Protein AF-A0A7Y2YAJ5-F1 (afdb_monomer_lite)

Foldseek 3Di:
DVVVVVVVVVVVVVVVVVPDDWDWDWDQDPVGIFIAINNHTDDAPEDADDDADPPGDPVPSCQQVDDPVSNCVVLVVPLVVCLVVVHQEYEDEPPHDVVVQVVSCVVRVHHYDYDYPDCQPWDQQPNDIDRDDPVVDPRD

Radius of gyration: 22.24 Å; chains: 1; bounding box: 46×44×76 Å

Sequence (140 aa):
MKHYFLRLVLLMLSASVFAQADKVSVVTDDSGSKLVVNGKDFMINGMNWDYIPIGTNTVNADFWNKSDDVIKAGLDSEMGLLRNMGVNVVRQYTGVPARWIKYIYENYGIYTMLNHSFGRYGLTIDGVWTPVTLYDEQKT

Structure (mmCIF, N/CA/C/O backbone):
data_AF-A0A7Y2YAJ5-F1
#
_entry.id   AF-A0A7Y2YAJ5-F1
#
loop_
_atom_site.group_PDB
_atom_site.id
_atom_site.type_symbol
_atom_site.label_atom_id
_atom_site.label_alt_id
_atom_site.label_comp_id
_atom_site.label_asym_id
_atom_site.label_entity_id
_atom_site.label_seq_id
_atom_site.pdbx_PDB_ins_code
_atom_site.Cartn_x
_atom_site.Cartn_y
_atom_site.Cartn_z
_atom_site.occupancy
_atom_site.B_iso_or_equiv
_atom_site.auth_seq_id
_atom_site.auth_comp_id
_atom_site.auth_asym_id
_atom_site.auth_atom_id
_atom_site.pdbx_PDB_model_num
ATOM 1 N N . MET A 1 1 ? 11.094 5.124 48.670 1.00 62.31 1 MET A N 1
ATOM 2 C CA . MET A 1 1 ? 11.041 3.802 47.993 1.00 62.31 1 MET A CA 1
ATOM 3 C C . MET A 1 1 ? 9.665 3.475 47.408 1.00 62.31 1 MET A C 1
ATOM 5 O O . MET A 1 1 ? 9.599 3.264 46.206 1.00 62.31 1 MET A O 1
ATOM 9 N N . LYS A 1 2 ? 8.563 3.509 48.179 1.00 72.19 2 LYS A N 1
ATOM 10 C CA . LYS A 1 2 ? 7.205 3.200 47.668 1.00 72.19 2 LYS A CA 1
ATOM 11 C C . LYS A 1 2 ? 6.763 4.036 46.449 1.00 72.19 2 LYS A C 1
ATOM 13 O O . LYS A 1 2 ? 6.197 3.483 45.516 1.00 72.19 2 LYS A O 1
ATOM 18 N N . HIS A 1 3 ? 7.077 5.333 46.408 1.00 82.50 3 HIS A N 1
ATOM 19 C CA . HIS A 1 3 ? 6.703 6.198 45.275 1.00 82.50 3 HIS A CA 1
ATOM 20 C C . HIS A 1 3 ? 7.482 5.901 43.983 1.00 82.50 3 HIS A C 1
ATOM 22 O O . HIS A 1 3 ? 6.930 6.046 42.899 1.00 82.50 3 HIS A O 1
ATOM 28 N N . TYR A 1 4 ? 8.739 5.454 44.082 1.00 92.31 4 TYR A N 1
ATOM 29 C CA . TYR A 1 4 ? 9.537 5.062 42.913 1.00 92.31 4 TYR A CA 1
ATOM 30 C C . TYR A 1 4 ? 9.058 3.732 42.334 1.00 92.31 4 TYR A C 1
ATOM 32 O O . TYR A 1 4 ? 8.936 3.607 41.122 1.00 92.31 4 TYR A O 1
ATOM 40 N N . PHE A 1 5 ? 8.705 2.780 43.203 1.00 92.19 5 PHE A N 1
ATOM 41 C CA . PHE A 1 5 ? 8.102 1.514 42.790 1.00 92.19 5 PHE A CA 1
ATOM 42 C C . PHE A 1 5 ? 6.757 1.734 42.085 1.00 92.19 5 PHE A C 1
ATOM 44 O O . PHE A 1 5 ? 6.541 1.212 40.998 1.00 92.19 5 PHE A O 1
ATOM 51 N N . LEU A 1 6 ? 5.888 2.585 42.645 1.00 92.62 6 LEU A N 1
ATOM 52 C CA . LEU A 1 6 ? 4.609 2.926 42.019 1.00 92.62 6 LEU A CA 1
ATOM 53 C C . LEU A 1 6 ? 4.793 3.600 40.649 1.00 92.62 6 LEU A C 1
ATOM 55 O O . LEU A 1 6 ? 4.116 3.231 39.695 1.00 92.62 6 LEU A O 1
ATOM 59 N N . ARG A 1 7 ? 5.737 4.545 40.527 1.00 93.44 7 ARG A N 1
ATOM 60 C CA . ARG A 1 7 ? 6.072 5.186 39.242 1.00 93.44 7 ARG A CA 1
ATOM 61 C C . ARG A 1 7 ? 6.573 4.181 38.209 1.00 93.44 7 ARG A C 1
ATOM 63 O O . ARG A 1 7 ? 6.157 4.257 37.062 1.00 93.44 7 ARG A O 1
ATOM 70 N N . LEU A 1 8 ? 7.425 3.241 38.615 1.00 92.19 8 LEU A N 1
ATOM 71 C CA . LEU A 1 8 ? 7.929 2.190 37.732 1.00 92.19 8 LEU A CA 1
ATOM 72 C C . LEU A 1 8 ? 6.794 1.285 37.233 1.00 92.19 8 LEU A C 1
ATOM 74 O O . LEU A 1 8 ? 6.720 1.010 36.042 1.00 92.19 8 LEU A O 1
ATOM 78 N N . VAL A 1 9 ? 5.877 0.881 38.118 1.00 92.19 9 VAL A N 1
ATOM 79 C CA . VAL A 1 9 ? 4.703 0.071 37.749 1.00 92.19 9 VAL A CA 1
ATOM 80 C C . VAL A 1 9 ? 3.793 0.824 36.775 1.00 92.19 9 VAL A C 1
ATOM 82 O O . VAL A 1 9 ? 3.396 0.262 35.759 1.00 92.19 9 VAL A O 1
ATOM 85 N N . LEU A 1 10 ? 3.512 2.106 37.028 1.00 91.06 10 LEU A N 1
ATOM 86 C CA . LEU A 1 10 ? 2.748 2.956 36.105 1.00 91.06 10 LEU A CA 1
ATOM 87 C C . LEU A 1 10 ? 3.428 3.093 34.735 1.00 91.06 10 LEU A C 1
ATOM 89 O O . LEU A 1 10 ? 2.744 3.076 33.716 1.00 91.06 10 LEU A O 1
ATOM 93 N N . LEU A 1 11 ? 4.760 3.186 34.705 1.00 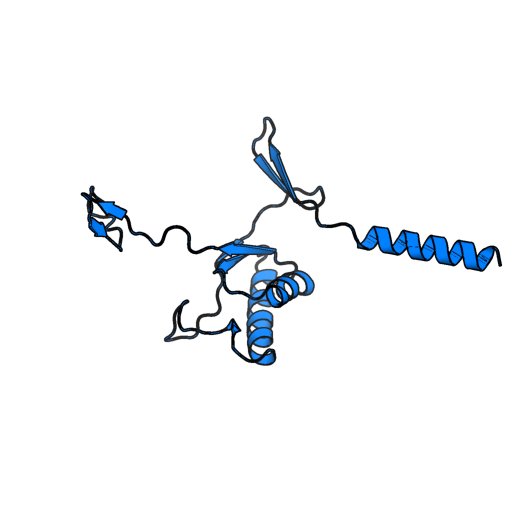90.38 11 LEU A N 1
ATOM 94 C CA . LEU A 1 11 ? 5.543 3.307 33.474 1.00 90.38 11 LEU A CA 1
ATOM 95 C C . LEU A 1 11 ? 5.598 1.992 32.676 1.00 90.38 11 LEU A C 1
ATOM 97 O O . LEU A 1 11 ? 5.611 2.014 31.449 1.00 90.38 11 LEU A O 1
ATOM 101 N N . MET A 1 12 ? 5.578 0.839 33.350 1.00 87.88 12 MET A N 1
ATOM 102 C CA . MET A 1 12 ? 5.441 -0.461 32.680 1.00 87.88 12 MET A CA 1
ATOM 103 C C . MET A 1 12 ? 4.017 -0.693 32.156 1.00 87.88 12 MET A C 1
ATOM 105 O O . MET A 1 12 ? 3.843 -1.219 31.058 1.00 87.88 12 MET A O 1
ATOM 109 N N . LEU A 1 13 ? 2.994 -0.267 32.905 1.00 87.25 13 LEU A N 1
ATOM 110 C CA . LEU A 1 13 ? 1.598 -0.365 32.471 1.00 87.25 13 LEU A CA 1
ATOM 111 C C . LEU A 1 13 ? 1.323 0.511 31.244 1.00 87.25 13 LEU A C 1
ATOM 113 O O . LEU A 1 13 ? 0.647 0.056 30.324 1.00 87.25 13 LEU A O 1
ATOM 117 N N . SER A 1 14 ? 1.886 1.721 31.167 1.00 84.00 14 SER A N 1
ATOM 118 C CA . SER A 1 14 ? 1.712 2.576 29.986 1.00 84.00 14 SER A CA 1
ATOM 119 C C . SER A 1 14 ? 2.346 1.979 28.725 1.00 84.00 14 SER A C 1
ATOM 121 O O . SER A 1 14 ? 1.738 2.060 27.661 1.00 84.00 14 SER A O 1
ATOM 123 N N . ALA A 1 15 ? 3.496 1.302 28.829 1.00 79.94 15 ALA A N 1
ATOM 124 C CA . ALA A 1 15 ? 4.133 0.633 27.690 1.00 79.94 15 ALA A CA 1
ATOM 125 C C . ALA A 1 15 ? 3.249 -0.465 27.067 1.00 79.94 15 ALA A C 1
ATOM 127 O O . ALA A 1 15 ? 3.248 -0.638 25.850 1.00 79.94 15 ALA A O 1
ATOM 128 N N . SER A 1 16 ? 2.450 -1.167 27.880 1.00 76.25 16 SER A N 1
ATOM 129 C CA . SER A 1 16 ? 1.537 -2.210 27.390 1.00 76.25 16 SER A CA 1
ATOM 130 C C . SER A 1 16 ? 0.351 -1.665 26.580 1.00 76.25 16 SER A C 1
ATOM 132 O O . SER A 1 16 ? -0.144 -2.351 25.688 1.00 76.25 16 SER A O 1
ATOM 134 N N . VAL A 1 17 ? -0.068 -0.418 26.831 1.00 75.56 17 VAL A N 1
ATOM 135 C CA . VAL A 1 17 ? -1.164 0.237 26.092 1.00 75.56 17 VAL A CA 1
ATOM 136 C C . VAL A 1 17 ? -0.733 0.598 24.667 1.00 75.56 17 VAL A C 1
ATOM 138 O O . VAL A 1 17 ? -1.512 0.432 23.735 1.00 75.56 17 VAL A O 1
ATOM 141 N N . PHE A 1 18 ? 0.520 1.022 24.475 1.00 69.25 18 PHE A N 1
ATOM 142 C CA . PHE A 1 18 ? 1.070 1.356 23.153 1.00 69.25 18 PHE A CA 1
ATOM 143 C C . PHE A 1 18 ? 1.475 0.131 22.315 1.00 69.25 18 PHE A C 1
ATOM 145 O O . PHE A 1 18 ? 1.824 0.284 21.149 1.00 69.25 18 PHE A O 1
ATOM 152 N N . ALA A 1 19 ? 1.439 -1.075 22.890 1.00 72.56 19 ALA A N 1
ATOM 153 C CA . ALA A 1 19 ? 1.839 -2.311 22.219 1.00 72.56 19 ALA A CA 1
ATOM 154 C C . ALA A 1 19 ? 0.669 -3.073 21.568 1.00 72.56 19 ALA A C 1
ATOM 156 O O . ALA A 1 19 ? 0.878 -4.163 21.033 1.00 72.56 19 ALA A O 1
ATOM 157 N N . GLN A 1 20 ? -0.563 -2.554 21.630 1.00 73.50 20 GLN A N 1
ATOM 158 C CA . GLN A 1 20 ? -1.694 -3.222 20.989 1.00 73.50 20 GLN A CA 1
ATOM 159 C C . GLN A 1 20 ? -1.563 -3.152 19.465 1.00 73.50 20 GLN A C 1
ATOM 161 O O . GLN A 1 20 ? -1.483 -2.073 18.886 1.00 73.50 20 GLN A O 1
ATOM 166 N N . ALA A 1 21 ? -1.541 -4.322 18.827 1.00 82.12 21 ALA A N 1
ATOM 167 C CA . ALA A 1 21 ? -1.624 -4.429 17.378 1.00 82.12 21 ALA A CA 1
ATOM 168 C C . ALA A 1 21 ? -3.011 -3.992 16.884 1.00 82.12 21 ALA A C 1
ATOM 170 O O . ALA A 1 21 ? -4.013 -4.190 17.578 1.00 82.12 21 ALA A O 1
ATOM 171 N N . ASP A 1 22 ? -3.063 -3.462 15.660 1.00 85.50 22 ASP A N 1
ATOM 172 C CA . ASP A 1 22 ? -4.327 -3.135 15.007 1.00 85.50 22 ASP A CA 1
ATOM 173 C C . ASP A 1 22 ? -5.205 -4.391 14.885 1.00 85.50 22 ASP A C 1
ATOM 175 O O . ASP A 1 22 ? -4.775 -5.447 14.411 1.00 85.50 22 ASP A O 1
ATOM 179 N N . LYS A 1 23 ? -6.465 -4.279 15.313 1.00 91.19 23 LYS A N 1
ATOM 180 C CA . LYS A 1 23 ? -7.448 -5.359 15.216 1.00 91.19 23 LYS A CA 1
ATOM 181 C C . LYS A 1 23 ? -8.219 -5.222 13.911 1.00 91.19 23 LYS A C 1
ATOM 183 O O . LYS A 1 23 ? -9.101 -4.371 13.799 1.00 91.19 23 LYS A O 1
ATOM 188 N N . VAL A 1 24 ? -7.914 -6.093 12.956 1.00 92.81 24 VAL A N 1
ATOM 189 C CA . VAL A 1 24 ? -8.574 -6.158 11.647 1.00 92.81 24 VAL A CA 1
ATOM 190 C C . VAL A 1 24 ? -9.432 -7.418 11.576 1.00 92.81 24 VAL A C 1
ATOM 192 O O . VAL A 1 24 ? -8.947 -8.518 11.833 1.00 92.81 24 VAL A O 1
ATOM 195 N N . SER A 1 25 ? -10.712 -7.273 11.241 1.00 95.56 25 SER A N 1
ATOM 196 C CA . SER A 1 25 ? -11.640 -8.404 11.127 1.00 95.56 25 SER A CA 1
ATOM 197 C C . SER A 1 25 ? -12.705 -8.167 10.067 1.00 95.56 25 SER A C 1
ATOM 199 O O . SER A 1 25 ? -13.184 -7.045 9.918 1.00 95.56 25 SER A O 1
ATOM 201 N N . VAL A 1 26 ? -13.133 -9.232 9.392 1.00 97.12 26 VAL A N 1
ATOM 202 C CA . VAL A 1 26 ? -14.360 -9.222 8.589 1.00 97.12 26 VAL A CA 1
ATOM 203 C C . VAL A 1 26 ? -15.517 -9.625 9.497 1.00 97.12 26 VAL A C 1
ATOM 205 O O . VAL A 1 26 ? -15.496 -10.705 10.084 1.00 97.12 26 VAL A O 1
ATOM 208 N N . VAL A 1 27 ? -16.508 -8.751 9.632 1.00 97.25 27 VAL A N 1
ATOM 209 C CA . VAL A 1 27 ? -17.747 -9.020 10.370 1.00 97.25 27 VAL A CA 1
ATOM 210 C C . VAL A 1 27 ? -18.836 -9.303 9.349 1.00 97.25 27 VAL A C 1
ATOM 212 O O . VAL A 1 27 ? -18.959 -8.564 8.376 1.00 97.25 27 VAL A O 1
ATOM 215 N N . THR A 1 28 ? -19.586 -10.384 9.547 1.00 97.44 28 THR A N 1
ATOM 216 C CA . THR A 1 28 ? -20.719 -10.754 8.690 1.00 97.44 28 THR A CA 1
ATOM 217 C C . THR A 1 28 ? -21.957 -10.940 9.551 1.00 97.44 28 THR A C 1
ATOM 219 O O . THR A 1 28 ? -21.894 -11.634 10.565 1.00 97.44 28 THR A O 1
ATOM 222 N N . ASP A 1 29 ? -23.051 -10.313 9.144 1.00 94.88 29 ASP A N 1
ATOM 223 C CA . ASP A 1 29 ? -24.368 -10.399 9.768 1.00 94.88 29 ASP A CA 1
ATOM 224 C C . 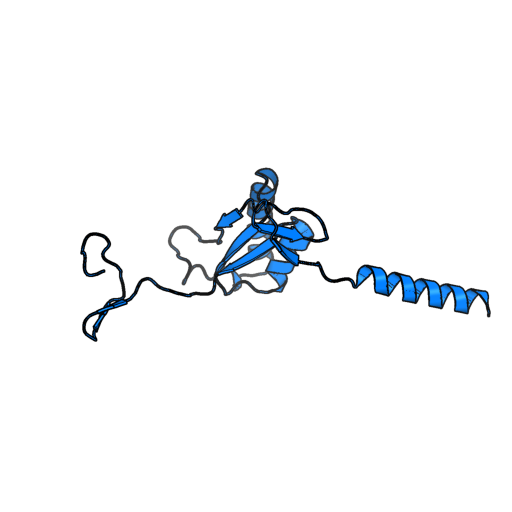ASP A 1 29 ? -25.466 -10.383 8.686 1.00 94.88 29 ASP A C 1
ATOM 226 O O . ASP A 1 29 ? -25.174 -10.475 7.490 1.00 94.88 29 ASP A O 1
ATOM 230 N N . ASP A 1 30 ? -26.731 -10.274 9.094 1.00 96.94 30 ASP A N 1
ATOM 231 C CA . ASP A 1 30 ? -27.882 -10.285 8.182 1.00 96.94 30 ASP A CA 1
ATOM 232 C C . ASP A 1 30 ? -27.886 -9.113 7.175 1.00 96.94 30 ASP A C 1
ATOM 234 O O . ASP A 1 30 ? -28.582 -9.172 6.162 1.00 96.94 30 ASP A O 1
ATOM 238 N N . SER A 1 31 ? -27.110 -8.050 7.421 1.00 93.62 31 SER A N 1
ATOM 239 C CA . SER A 1 31 ? -26.946 -6.904 6.515 1.00 93.62 31 SER A CA 1
ATOM 240 C C . SER A 1 31 ? -25.791 -7.062 5.515 1.00 93.62 31 SER A C 1
ATOM 242 O O . SER A 1 31 ? -25.650 -6.238 4.608 1.00 93.62 31 SER A O 1
ATOM 244 N N . GLY A 1 32 ? -24.990 -8.127 5.639 1.00 96.06 32 GLY A N 1
ATOM 245 C CA . GLY A 1 32 ? -23.874 -8.451 4.752 1.00 96.06 32 GLY A CA 1
ATOM 246 C C . GLY A 1 32 ? -22.528 -8.527 5.472 1.00 96.06 32 GLY A C 1
ATOM 247 O O . GLY A 1 32 ? -22.451 -8.738 6.681 1.00 96.06 32 GLY A O 1
ATOM 248 N N . SER A 1 33 ? -21.442 -8.376 4.709 1.00 97.12 33 SER A N 1
ATOM 249 C CA . SER A 1 33 ? -20.068 -8.425 5.220 1.00 97.12 33 SER A CA 1
ATOM 250 C C . SER A 1 33 ? -19.405 -7.054 5.166 1.00 97.12 33 SER A C 1
ATOM 252 O O . SER A 1 33 ? -19.501 -6.342 4.167 1.00 97.12 33 SER A O 1
ATOM 254 N N . LYS A 1 34 ? -18.657 -6.713 6.214 1.00 96.94 34 LYS A N 1
ATOM 255 C CA . LYS A 1 34 ? -17.880 -5.474 6.298 1.00 96.94 34 LYS A CA 1
ATOM 256 C C . LYS A 1 34 ? -16.506 -5.700 6.907 1.00 96.94 34 LYS A C 1
ATOM 258 O O . LYS A 1 34 ? -16.320 -6.562 7.767 1.00 96.94 34 LYS A O 1
ATOM 263 N N . LEU A 1 35 ? -15.543 -4.892 6.476 1.00 96.94 35 LEU A N 1
ATOM 264 C CA . LEU A 1 35 ? -14.236 -4.815 7.112 1.00 96.94 35 LEU A CA 1
ATOM 265 C C . LEU A 1 35 ? -14.326 -3.879 8.320 1.00 96.94 35 LEU A C 1
ATOM 267 O O . LEU A 1 35 ? -14.841 -2.768 8.215 1.00 96.94 35 LEU A O 1
ATOM 271 N N . VAL A 1 36 ? -13.823 -4.332 9.462 1.00 96.56 36 VAL A N 1
ATOM 272 C CA . VAL A 1 36 ? -13.753 -3.559 10.703 1.00 96.56 36 VAL A CA 1
ATOM 273 C C . VAL A 1 36 ? -12.295 -3.459 11.124 1.00 96.56 36 VAL A C 1
ATOM 275 O O . VAL A 1 36 ? -11.622 -4.478 11.290 1.00 96.56 36 VAL A O 1
ATOM 278 N N . VAL A 1 37 ? -11.819 -2.229 11.315 1.00 94.00 37 VAL A N 1
ATOM 279 C CA . VAL A 1 37 ? -10.455 -1.923 11.759 1.00 94.00 37 VAL A CA 1
ATOM 280 C C . VAL A 1 37 ? -10.539 -1.143 13.062 1.00 94.00 37 VAL A C 1
ATOM 282 O O . VAL A 1 37 ? -11.169 -0.087 13.128 1.00 94.00 37 VAL A O 1
ATOM 285 N N . ASN A 1 38 ? -9.945 -1.683 14.126 1.00 92.75 38 ASN A N 1
ATOM 286 C CA . ASN A 1 38 ? -9.967 -1.100 15.471 1.00 92.75 38 ASN A CA 1
ATOM 287 C C . ASN A 1 38 ? -11.385 -0.749 15.956 1.00 92.75 38 ASN A C 1
ATOM 289 O O . ASN A 1 38 ? -11.625 0.297 16.557 1.00 92.75 38 ASN A O 1
ATOM 293 N N . GLY A 1 39 ? -12.343 -1.636 15.664 1.00 94.19 39 GLY A N 1
ATOM 294 C CA . GLY A 1 39 ? -13.744 -1.488 16.067 1.00 94.19 39 GLY A CA 1
ATOM 295 C C . GLY A 1 39 ? -14.558 -0.494 15.234 1.00 94.19 39 GLY A C 1
ATOM 296 O O . GLY A 1 39 ? -15.709 -0.243 15.578 1.00 94.19 39 GLY A O 1
ATOM 297 N N . LYS A 1 40 ? -13.996 0.064 14.155 1.00 94.94 40 LYS A N 1
ATOM 298 C CA . LYS A 1 40 ? -14.697 0.969 13.238 1.00 94.94 40 LYS A CA 1
ATOM 299 C C . LYS A 1 40 ? -14.919 0.305 11.888 1.00 94.94 40 LYS A C 1
ATOM 301 O O . LYS A 1 40 ? -14.006 -0.332 11.363 1.00 94.94 40 LYS A O 1
ATOM 306 N N . ASP A 1 41 ? -16.108 0.497 11.326 1.00 96.69 41 ASP A N 1
ATOM 307 C CA . ASP A 1 41 ? -16.405 0.110 9.948 1.00 96.69 41 ASP A CA 1
ATOM 308 C C . ASP A 1 41 ? -15.420 0.818 9.006 1.00 96.69 41 ASP A C 1
ATOM 310 O O . ASP A 1 41 ? -15.208 2.030 9.099 1.00 96.69 41 ASP A O 1
ATOM 314 N N . PHE A 1 42 ? -14.779 0.046 8.132 1.00 96.75 42 PHE A N 1
ATOM 315 C CA . PHE A 1 42 ? -13.671 0.500 7.305 1.00 96.75 42 PHE A CA 1
ATOM 316 C C . PHE A 1 42 ? -13.998 0.306 5.825 1.00 96.75 42 PHE A C 1
ATOM 318 O O . PHE A 1 42 ? -13.940 -0.804 5.295 1.00 96.75 42 PHE A O 1
ATOM 325 N N . MET A 1 43 ? -14.328 1.407 5.149 1.00 96.75 43 MET A N 1
ATOM 326 C CA . MET A 1 43 ? -14.476 1.429 3.696 1.00 96.75 43 MET A CA 1
ATOM 327 C C . MET A 1 43 ? -13.104 1.578 3.034 1.00 96.75 43 MET A C 1
ATOM 329 O O . MET A 1 43 ? -12.329 2.461 3.404 1.00 96.75 43 MET A O 1
ATOM 333 N N . ILE A 1 44 ? -12.817 0.738 2.041 1.00 97.19 44 ILE A N 1
ATOM 334 C CA . ILE A 1 44 ? -11.576 0.799 1.264 1.00 97.19 44 ILE A CA 1
ATOM 335 C C . ILE A 1 44 ? -11.760 1.792 0.114 1.00 97.19 44 ILE A C 1
ATOM 337 O O . ILE A 1 44 ? -12.402 1.482 -0.886 1.00 97.19 44 ILE A O 1
ATOM 341 N N . ASN A 1 45 ? -11.133 2.959 0.232 1.00 97.44 45 ASN A N 1
ATOM 342 C CA . ASN A 1 45 ? -10.966 3.918 -0.856 1.00 97.44 45 ASN A CA 1
ATOM 343 C C . ASN A 1 45 ? -9.590 3.668 -1.477 1.00 97.44 45 ASN A C 1
ATOM 345 O O . ASN A 1 45 ? -8.595 4.295 -1.104 1.00 97.44 45 ASN A O 1
ATOM 349 N N . GLY A 1 46 ? -9.536 2.649 -2.333 1.00 96.81 46 GLY A N 1
ATOM 350 C CA . GLY A 1 46 ? -8.295 2.079 -2.846 1.00 96.81 46 GLY A CA 1
ATOM 351 C C . GLY A 1 46 ? -7.760 2.758 -4.106 1.00 96.81 46 GLY A C 1
ATOM 352 O O . GLY A 1 46 ? -8.529 3.200 -4.955 1.00 96.81 46 GLY A O 1
ATOM 353 N N . MET A 1 47 ? -6.435 2.754 -4.262 1.00 97.06 47 MET A N 1
ATOM 354 C CA . MET A 1 47 ? -5.746 3.069 -5.516 1.00 97.06 47 MET A CA 1
ATOM 355 C C . MET A 1 47 ? -4.701 1.996 -5.838 1.00 97.06 47 MET A C 1
ATOM 357 O O . MET A 1 47 ? -3.899 1.612 -4.989 1.00 97.06 47 MET A O 1
ATOM 361 N N . ASN A 1 48 ? -4.660 1.524 -7.080 1.00 94.50 48 ASN A N 1
ATOM 362 C CA . ASN A 1 48 ? -3.505 0.778 -7.573 1.00 94.50 48 ASN A CA 1
ATOM 363 C C . ASN A 1 48 ? -2.364 1.765 -7.820 1.00 94.50 48 ASN A C 1
ATOM 365 O O . ASN A 1 48 ? -2.523 2.675 -8.629 1.00 94.50 48 ASN A O 1
ATOM 369 N N . TRP A 1 49 ? -1.233 1.595 -7.140 1.00 94.38 49 TRP A N 1
ATOM 370 C CA . TRP A 1 49 ? -0.128 2.543 -7.239 1.00 94.38 49 TRP A CA 1
ATOM 371 C C . TRP A 1 49 ? 1.214 1.822 -7.275 1.00 94.38 49 TRP A C 1
ATOM 373 O O . TRP A 1 49 ? 1.494 0.979 -6.428 1.00 94.38 49 TRP A O 1
ATOM 383 N N . ASP A 1 50 ? 2.058 2.217 -8.223 1.00 90.00 50 ASP A N 1
ATOM 384 C CA . ASP A 1 50 ? 3.471 1.866 -8.304 1.00 90.00 50 ASP A CA 1
ATOM 385 C C . ASP A 1 50 ? 4.232 3.066 -8.878 1.00 90.00 50 ASP A C 1
ATOM 387 O O . ASP A 1 50 ? 3.693 3.834 -9.678 1.00 90.00 50 ASP A O 1
ATOM 391 N N . TYR A 1 51 ? 5.507 3.210 -8.518 1.00 90.31 51 TYR A N 1
ATOM 392 C CA . TYR A 1 51 ? 6.368 4.233 -9.103 1.00 90.31 51 TYR A CA 1
ATOM 393 C C . TYR A 1 51 ? 7.014 3.709 -10.391 1.00 90.31 51 TYR A C 1
ATOM 395 O O . TYR A 1 51 ? 7.997 2.964 -10.341 1.00 90.31 51 TYR A O 1
ATOM 403 N N . ILE A 1 52 ? 6.456 4.090 -11.544 1.00 90.38 52 ILE A N 1
ATOM 404 C CA . ILE A 1 52 ? 6.903 3.640 -12.871 1.00 90.38 52 ILE A CA 1
ATOM 405 C C . ILE A 1 52 ? 7.325 4.848 -13.720 1.00 90.38 52 ILE A C 1
ATOM 407 O O . ILE A 1 52 ? 6.473 5.512 -14.313 1.00 90.38 52 ILE A O 1
ATOM 411 N N . PRO A 1 53 ? 8.632 5.155 -13.804 1.00 88.69 53 PRO A N 1
ATOM 412 C CA . PRO A 1 53 ? 9.143 6.191 -14.696 1.00 88.69 53 PRO A CA 1
ATOM 413 C C . PRO A 1 53 ? 8.748 5.973 -16.161 1.00 88.69 53 PRO A C 1
ATOM 415 O O . PRO A 1 53 ? 8.666 4.838 -16.640 1.00 88.69 53 PRO A O 1
ATOM 418 N N . ILE A 1 54 ? 8.582 7.070 -16.903 1.00 90.56 54 ILE A N 1
ATOM 419 C CA . ILE A 1 54 ? 8.329 7.034 -18.350 1.00 90.56 54 ILE A CA 1
ATOM 420 C C . ILE A 1 54 ? 9.435 6.226 -19.046 1.00 90.56 54 ILE A C 1
ATOM 422 O O . ILE A 1 54 ? 10.621 6.449 -18.812 1.00 90.56 54 ILE A O 1
ATOM 426 N N . GLY A 1 55 ? 9.037 5.282 -19.902 1.00 93.50 55 GLY A N 1
ATOM 427 C CA . GLY A 1 55 ? 9.958 4.380 -20.605 1.00 93.50 55 GLY A CA 1
ATOM 428 C C . GLY A 1 55 ? 10.350 3.121 -19.820 1.00 93.50 55 GLY A C 1
ATOM 429 O O . GLY A 1 55 ? 11.130 2.316 -20.324 1.00 93.50 55 GLY A O 1
ATOM 430 N N . THR A 1 56 ? 9.799 2.919 -18.620 1.00 92.38 56 THR A N 1
ATOM 431 C CA . THR A 1 56 ? 9.993 1.706 -17.808 1.00 92.38 56 THR A CA 1
ATOM 432 C C . THR A 1 56 ? 8.669 0.975 -17.559 1.00 92.38 56 THR A C 1
ATOM 434 O O . THR A 1 56 ? 7.604 1.397 -18.008 1.00 92.38 56 THR A O 1
ATOM 437 N N . ASN A 1 57 ? 8.734 -0.161 -16.872 1.00 86.94 57 ASN A N 1
ATOM 438 C CA . ASN A 1 57 ? 7.601 -0.960 -16.427 1.00 86.94 57 ASN A CA 1
ATOM 439 C C . ASN A 1 57 ? 7.862 -1.524 -15.021 1.00 86.94 57 ASN A C 1
ATOM 441 O O . ASN A 1 57 ? 8.923 -1.322 -14.433 1.00 86.94 57 ASN A O 1
ATOM 445 N N . THR A 1 58 ? 6.901 -2.278 -14.489 1.00 78.62 58 THR A N 1
ATOM 446 C CA . THR A 1 58 ? 6.958 -2.854 -13.133 1.00 78.62 58 THR A CA 1
ATOM 447 C C . THR A 1 58 ? 8.140 -3.798 -12.894 1.00 78.62 58 THR A C 1
ATOM 449 O O . THR A 1 58 ? 8.469 -4.073 -11.745 1.00 78.62 58 THR A O 1
ATOM 452 N N . VAL A 1 59 ? 8.792 -4.289 -13.951 1.00 79.19 59 VAL A N 1
ATOM 453 C CA . VAL A 1 59 ? 9.942 -5.199 -13.874 1.00 79.19 59 VAL A CA 1
ATOM 454 C C . VAL A 1 59 ? 11.269 -4.440 -13.870 1.00 79.19 59 VAL A C 1
ATOM 456 O O . VAL A 1 59 ? 12.186 -4.846 -13.164 1.00 79.19 59 VAL A O 1
ATOM 459 N N . ASN A 1 60 ? 11.398 -3.354 -1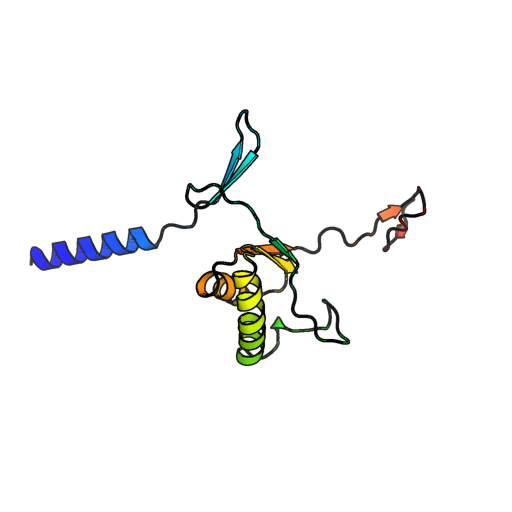4.640 1.00 87.69 60 ASN A N 1
ATOM 460 C CA . ASN A 1 60 ? 12.677 -2.654 -14.834 1.00 87.69 60 ASN A CA 1
ATOM 461 C C . ASN A 1 60 ? 12.735 -1.230 -14.251 1.00 87.69 60 ASN A C 1
ATOM 463 O O . ASN A 1 60 ? 13.792 -0.608 -14.315 1.00 87.69 60 ASN A O 1
ATOM 467 N N . ALA A 1 61 ? 11.646 -0.720 -13.664 1.00 88.94 61 ALA A N 1
ATOM 468 C CA . ALA A 1 61 ? 11.639 0.576 -12.980 1.00 88.94 61 ALA A CA 1
ATOM 469 C C . ALA A 1 61 ? 12.633 0.628 -11.805 1.00 88.94 61 ALA A C 1
ATOM 471 O O . ALA A 1 61 ? 13.184 1.689 -11.510 1.00 88.94 61 ALA A O 1
ATOM 472 N N . ASP A 1 62 ? 12.877 -0.518 -11.153 1.00 90.44 62 ASP A N 1
ATOM 473 C CA . ASP A 1 62 ? 13.908 -0.696 -10.120 1.00 90.44 62 ASP A CA 1
ATOM 474 C C . ASP A 1 62 ? 13.865 0.380 -9.012 1.00 90.44 62 ASP A C 1
ATOM 476 O O . ASP A 1 62 ? 14.882 0.850 -8.499 1.00 90.44 62 ASP A O 1
ATOM 480 N N . PHE A 1 63 ? 12.653 0.830 -8.675 1.00 92.56 63 PHE A N 1
ATOM 481 C CA . PHE A 1 63 ? 12.440 1.964 -7.779 1.00 92.56 63 PHE A CA 1
ATOM 482 C C . PHE A 1 63 ? 12.937 1.682 -6.357 1.00 92.56 63 PHE A C 1
ATOM 484 O O . PHE A 1 63 ? 13.600 2.513 -5.745 1.00 92.56 63 PHE A O 1
ATOM 491 N N . TRP A 1 64 ? 12.674 0.479 -5.844 1.00 93.56 64 TRP A N 1
ATOM 492 C CA . TRP A 1 64 ? 13.004 0.113 -4.464 1.00 93.56 64 TRP A CA 1
ATOM 493 C C . TRP A 1 64 ? 14.503 -0.084 -4.197 1.00 93.56 64 TRP A C 1
ATOM 495 O O . TRP A 1 64 ? 14.891 -0.148 -3.032 1.00 93.56 64 TRP A O 1
ATOM 505 N N . ASN A 1 65 ? 15.329 -0.137 -5.247 1.00 93.62 65 ASN A N 1
ATOM 506 C CA . ASN A 1 65 ? 16.791 -0.193 -5.154 1.00 93.62 65 ASN A CA 1
ATOM 507 C C . ASN A 1 65 ? 17.457 1.182 -5.354 1.00 93.62 65 ASN A C 1
ATOM 509 O O . ASN A 1 65 ? 18.685 1.276 -5.380 1.00 93.62 65 ASN A O 1
ATOM 513 N N . LYS A 1 66 ? 16.675 2.263 -5.504 1.00 94.50 66 LYS A N 1
ATOM 514 C CA . LYS A 1 66 ? 17.2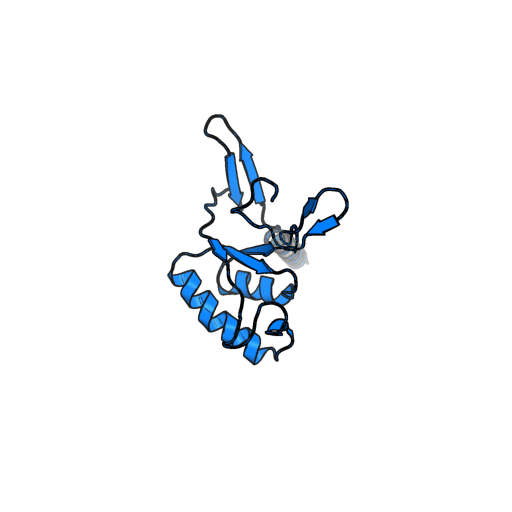08 3.634 -5.494 1.00 94.50 66 LYS A CA 1
ATOM 515 C C . LYS A 1 66 ? 17.605 4.055 -4.075 1.00 94.50 66 LYS A C 1
ATOM 517 O O . LYS A 1 66 ? 17.320 3.365 -3.098 1.00 94.50 66 LYS A O 1
ATOM 522 N N . SER A 1 67 ? 18.285 5.196 -3.962 1.00 97.44 67 SER A N 1
ATOM 523 C CA . SER A 1 67 ? 18.624 5.768 -2.658 1.00 97.44 67 SER A CA 1
ATOM 524 C C . SER A 1 67 ? 17.370 6.145 -1.868 1.00 97.44 67 SER A C 1
ATOM 526 O O . SER A 1 67 ? 16.323 6.461 -2.440 1.00 97.44 67 SER A O 1
ATOM 528 N N . ASP A 1 68 ? 17.498 6.161 -0.543 1.00 98.06 68 ASP A N 1
ATOM 529 C CA . ASP A 1 68 ? 16.399 6.496 0.364 1.00 98.06 68 ASP A CA 1
ATOM 530 C C . ASP A 1 68 ? 15.784 7.861 0.069 1.00 98.06 68 ASP A C 1
ATOM 532 O O . ASP A 1 68 ? 14.564 7.987 0.096 1.00 98.06 68 ASP A O 1
ATOM 536 N N . ASP A 1 69 ? 16.603 8.849 -0.286 1.00 98.06 69 ASP A N 1
ATOM 537 C CA . ASP A 1 69 ? 16.129 10.192 -0.622 1.00 98.06 69 ASP A CA 1
ATOM 538 C C . ASP A 1 69 ? 15.229 10.192 -1.863 1.00 98.06 69 ASP A C 1
ATOM 540 O O . ASP A 1 69 ? 14.208 10.876 -1.888 1.00 98.06 69 ASP A O 1
ATOM 544 N N . VAL A 1 70 ? 15.567 9.390 -2.880 1.00 96.50 70 VAL A N 1
ATOM 545 C CA . VAL A 1 70 ? 14.765 9.270 -4.107 1.00 96.50 70 VAL A CA 1
ATOM 546 C C . VAL A 1 70 ? 13.448 8.560 -3.816 1.00 96.50 70 VAL A C 1
ATOM 548 O O . VAL A 1 70 ? 12.392 9.020 -4.252 1.00 96.50 70 VAL A O 1
ATOM 551 N N . ILE A 1 71 ? 13.495 7.463 -3.054 1.00 97.31 71 ILE A N 1
ATOM 552 C CA . ILE A 1 71 ? 12.287 6.716 -2.693 1.00 97.31 71 ILE A CA 1
ATOM 553 C C . ILE A 1 71 ? 11.364 7.590 -1.844 1.00 97.31 71 ILE A C 1
ATOM 555 O O . ILE A 1 71 ? 10.177 7.715 -2.146 1.00 97.31 71 ILE A O 1
ATOM 559 N N . LYS A 1 72 ? 11.917 8.244 -0.819 1.00 97.88 72 LYS A N 1
ATOM 560 C CA . LYS A 1 72 ? 11.180 9.141 0.067 1.00 97.88 72 LYS A CA 1
ATOM 561 C C . LYS A 1 72 ? 10.549 10.292 -0.708 1.00 97.88 72 LYS A C 1
ATOM 563 O O . LYS A 1 72 ? 9.366 10.538 -0.530 1.00 97.88 72 LYS A O 1
ATOM 568 N N . ALA A 1 73 ? 11.290 10.955 -1.597 1.00 97.00 73 ALA A N 1
ATOM 569 C CA . ALA A 1 73 ? 10.748 12.050 -2.401 1.00 97.00 73 ALA A CA 1
ATOM 570 C C . ALA A 1 73 ? 9.576 11.600 -3.292 1.00 97.00 73 ALA A C 1
ATOM 572 O O . ALA A 1 73 ? 8.569 12.302 -3.386 1.00 97.00 73 ALA A O 1
ATOM 573 N N . GLY A 1 74 ? 9.677 10.414 -3.905 1.00 95.25 74 GLY A N 1
ATOM 574 C CA . GLY A 1 74 ? 8.586 9.833 -4.691 1.00 95.25 74 GLY A CA 1
ATOM 575 C C . GLY A 1 74 ? 7.344 9.544 -3.845 1.00 95.25 74 GLY A C 1
ATOM 576 O O . GLY A 1 74 ? 6.236 9.915 -4.226 1.00 95.25 74 GLY A O 1
ATOM 577 N N . LEU A 1 75 ? 7.526 8.937 -2.669 1.00 97.31 75 LEU A N 1
ATOM 578 C CA . LEU A 1 75 ? 6.429 8.669 -1.737 1.00 97.31 75 LEU A CA 1
ATOM 579 C C . LEU A 1 75 ? 5.809 9.956 -1.189 1.00 97.31 75 LEU A C 1
ATOM 581 O O . LEU A 1 75 ? 4.587 10.045 -1.109 1.00 97.31 75 LEU A O 1
ATOM 585 N N . ASP A 1 76 ? 6.621 10.958 -0.856 1.00 97.50 76 ASP A N 1
ATOM 586 C CA . ASP A 1 76 ? 6.138 12.201 -0.258 1.00 97.50 76 ASP A CA 1
ATOM 587 C C . ASP A 1 76 ? 5.245 12.998 -1.209 1.00 97.50 76 ASP A C 1
ATOM 589 O O . ASP A 1 76 ? 4.232 13.558 -0.784 1.00 97.50 76 ASP A O 1
ATOM 593 N N . SER A 1 77 ? 5.602 13.008 -2.495 1.00 95.25 77 SER A N 1
ATOM 594 C CA . SER A 1 77 ? 4.796 13.616 -3.552 1.00 95.25 77 SER A CA 1
ATOM 595 C C . SER A 1 77 ? 3.471 12.871 -3.730 1.00 95.25 77 SER A C 1
ATOM 597 O O . SER A 1 77 ? 2.394 13.456 -3.624 1.00 95.25 77 SER A O 1
ATOM 599 N N . GLU A 1 78 ? 3.539 11.561 -3.959 1.00 96.06 78 GLU A N 1
ATOM 600 C CA . GLU A 1 78 ? 2.380 10.770 -4.374 1.00 96.06 78 GLU A CA 1
ATOM 601 C C . GLU A 1 78 ? 1.408 10.494 -3.223 1.00 96.06 78 GLU A C 1
ATOM 603 O O . GLU A 1 78 ? 0.203 10.712 -3.353 1.00 96.06 78 GLU A O 1
ATOM 608 N N . MET A 1 79 ? 1.903 10.062 -2.060 1.00 97.88 79 MET A N 1
ATOM 609 C CA . MET A 1 79 ? 1.038 9.709 -0.929 1.00 97.88 79 MET A CA 1
ATOM 610 C C . MET A 1 79 ? 0.324 10.936 -0.357 1.00 97.88 79 MET A C 1
ATOM 612 O O . MET A 1 79 ? -0.816 10.828 0.095 1.00 97.88 79 MET A O 1
ATOM 616 N N . GLY A 1 80 ? 0.951 12.116 -0.425 1.00 96.12 80 GLY A N 1
ATOM 617 C CA . GLY A 1 80 ? 0.309 13.380 -0.069 1.00 96.12 80 GLY A CA 1
ATOM 618 C C . GLY A 1 80 ? -0.888 13.694 -0.970 1.00 96.12 80 GLY A C 1
ATOM 619 O O . GLY A 1 80 ? -1.964 14.027 -0.469 1.00 96.12 80 GLY A O 1
ATOM 620 N N . LEU A 1 81 ? -0.729 13.533 -2.287 1.00 97.38 81 LEU A N 1
ATOM 621 C CA . LEU A 1 81 ? -1.812 13.721 -3.256 1.00 97.38 81 LEU A CA 1
ATOM 622 C C . LEU A 1 81 ? -2.940 12.706 -3.045 1.00 97.38 81 LEU A C 1
ATOM 624 O O . LEU A 1 81 ? -4.098 13.102 -2.915 1.00 97.38 81 LEU A O 1
ATOM 628 N N . LEU A 1 82 ? -2.608 11.417 -2.931 1.00 98.12 82 LEU A N 1
ATOM 629 C CA . LEU A 1 82 ? -3.590 10.351 -2.714 1.00 98.12 82 LEU A CA 1
ATOM 630 C C . LEU A 1 82 ? -4.385 10.566 -1.421 1.00 98.12 82 LEU A C 1
ATOM 632 O O . LEU A 1 82 ? -5.615 10.488 -1.426 1.00 98.12 82 LEU A O 1
ATOM 636 N N . ARG A 1 83 ? -3.706 10.925 -0.328 1.00 97.50 83 ARG A N 1
ATOM 637 C CA . ARG A 1 83 ? -4.361 11.263 0.940 1.00 97.50 83 ARG A CA 1
ATOM 638 C C . ARG A 1 83 ? -5.339 12.426 0.778 1.00 97.50 83 ARG A C 1
ATOM 640 O O . ARG A 1 83 ? -6.456 12.352 1.284 1.00 97.50 83 ARG A O 1
ATOM 647 N N . ASN A 1 84 ? -4.951 13.479 0.057 1.00 97.50 84 ASN A N 1
ATOM 648 C CA . ASN A 1 84 ? -5.824 14.629 -0.201 1.00 97.50 84 ASN A CA 1
ATOM 649 C C . ASN A 1 84 ? -7.044 14.264 -1.062 1.00 97.50 84 ASN A C 1
ATOM 651 O O . ASN A 1 84 ? -8.090 14.894 -0.934 1.00 97.50 84 ASN A O 1
ATOM 655 N N . MET A 1 85 ? -6.936 13.225 -1.894 1.00 97.69 85 MET A N 1
ATOM 656 C CA . MET A 1 85 ? -8.053 12.655 -2.654 1.00 97.69 85 MET A CA 1
ATOM 657 C C . MET A 1 85 ? -8.938 11.704 -1.827 1.00 97.69 85 MET A C 1
ATOM 659 O O . MET A 1 85 ? -9.917 11.175 -2.349 1.00 97.69 85 MET A O 1
ATOM 663 N N . GLY A 1 86 ? -8.621 11.468 -0.550 1.00 97.62 86 GLY A N 1
ATOM 664 C CA . GLY A 1 86 ? -9.377 10.567 0.325 1.00 97.62 86 GLY A CA 1
ATOM 665 C C . GLY A 1 86 ? -9.038 9.081 0.155 1.00 97.62 86 GLY A C 1
ATOM 666 O O . GLY A 1 86 ? -9.786 8.230 0.646 1.00 97.62 86 GLY A O 1
ATOM 667 N N . VAL A 1 87 ? -7.926 8.762 -0.518 1.00 98.50 87 VAL A N 1
ATOM 668 C CA . VAL A 1 87 ? -7.402 7.393 -0.617 1.00 98.50 87 VAL A CA 1
ATOM 669 C C . VAL A 1 87 ? -6.858 6.968 0.742 1.00 98.50 87 VAL A C 1
ATOM 671 O O . VAL A 1 87 ? -6.077 7.688 1.364 1.00 98.50 87 VAL A O 1
ATOM 674 N N . ASN A 1 88 ? -7.259 5.781 1.196 1.00 97.69 88 ASN A N 1
ATOM 675 C CA . ASN A 1 88 ? -6.811 5.199 2.464 1.00 97.69 88 ASN A CA 1
ATOM 676 C C . ASN A 1 88 ? -6.136 3.830 2.299 1.00 97.69 88 ASN A C 1
ATOM 678 O O . ASN A 1 88 ? -5.595 3.304 3.270 1.00 97.69 88 ASN A O 1
ATOM 682 N N . VAL A 1 89 ? -6.127 3.263 1.089 1.00 98.06 89 VAL A N 1
ATOM 683 C CA . VAL A 1 89 ? -5.420 2.018 0.774 1.00 98.06 89 VAL A CA 1
ATOM 684 C C . VAL A 1 89 ? -4.728 2.144 -0.581 1.00 98.06 89 VAL A C 1
ATOM 686 O O . VAL A 1 89 ? -5.334 2.597 -1.549 1.00 98.06 89 VAL A O 1
ATOM 689 N N . VAL A 1 90 ? -3.485 1.679 -0.681 1.00 97.81 90 VAL A N 1
ATOM 690 C CA . VAL A 1 90 ? -2.819 1.440 -1.966 1.00 97.81 90 VAL A CA 1
ATOM 691 C C . VAL A 1 90 ? -2.582 -0.045 -2.193 1.00 97.81 90 VAL A C 1
ATOM 693 O O . VAL A 1 90 ? -2.291 -0.790 -1.258 1.00 97.81 90 VAL A O 1
ATOM 696 N N . ARG A 1 91 ? -2.685 -0.489 -3.445 1.00 96.12 91 ARG A N 1
ATOM 697 C CA . ARG A 1 91 ? -2.259 -1.827 -3.869 1.00 96.12 91 ARG A CA 1
ATOM 698 C C . ARG A 1 91 ? -0.923 -1.722 -4.592 1.00 96.12 91 ARG A C 1
ATOM 700 O O . ARG A 1 91 ? -0.860 -1.053 -5.618 1.00 96.12 91 ARG A O 1
ATOM 707 N N . GLN A 1 92 ? 0.090 -2.422 -4.082 1.00 92.44 92 GLN A N 1
ATOM 708 C CA . GLN A 1 92 ? 1.460 -2.434 -4.615 1.00 92.44 92 GLN A CA 1
ATOM 709 C C . GLN A 1 92 ? 1.893 -3.862 -4.944 1.00 92.44 92 GLN A C 1
ATOM 711 O O . GLN A 1 92 ? 1.493 -4.800 -4.248 1.00 92.44 92 GLN A O 1
ATOM 716 N N . TYR A 1 93 ? 2.726 -4.055 -5.970 1.00 87.50 93 TYR A N 1
ATOM 717 C CA . TYR A 1 93 ? 3.321 -5.374 -6.216 1.00 87.50 93 TYR A CA 1
ATOM 718 C C . TYR A 1 93 ? 4.230 -5.813 -5.064 1.00 87.50 93 TYR A C 1
ATOM 720 O O . TYR A 1 93 ? 4.892 -5.009 -4.402 1.00 87.50 93 TYR A O 1
ATOM 728 N N . THR A 1 94 ? 4.308 -7.125 -4.850 1.00 80.38 94 THR A N 1
ATOM 729 C CA . THR A 1 94 ? 5.329 -7.710 -3.979 1.00 80.38 94 THR A CA 1
ATOM 730 C C . THR A 1 94 ? 6.723 -7.317 -4.447 1.00 80.38 94 THR A C 1
ATOM 732 O O . THR A 1 94 ? 7.056 -7.503 -5.615 1.00 80.38 94 THR A O 1
ATOM 735 N N . GLY A 1 95 ? 7.527 -6.789 -3.525 1.00 85.25 95 GLY A N 1
ATOM 736 C CA . GLY A 1 95 ? 8.840 -6.205 -3.812 1.00 85.25 95 GLY A CA 1
ATOM 737 C C . GLY A 1 95 ? 9.080 -4.899 -3.056 1.00 85.25 95 GLY A C 1
ATOM 738 O O . GLY A 1 95 ? 10.230 -4.542 -2.822 1.00 85.25 95 GLY A O 1
ATOM 739 N N . VAL A 1 96 ? 8.013 -4.228 -2.602 1.00 92.69 96 VAL A N 1
ATOM 740 C CA . VAL A 1 96 ? 8.128 -3.090 -1.682 1.00 92.69 96 VAL A CA 1
ATOM 741 C C . VAL A 1 96 ? 8.744 -3.527 -0.338 1.00 92.69 96 VAL A C 1
ATOM 743 O O . VAL A 1 96 ? 8.235 -4.446 0.312 1.00 92.69 96 VAL A O 1
ATOM 746 N N . PRO A 1 97 ? 9.836 -2.889 0.124 1.00 95.50 97 PRO A N 1
ATOM 747 C CA . PRO A 1 97 ? 10.403 -3.164 1.439 1.00 95.50 97 PRO A CA 1
ATOM 748 C C . PRO A 1 97 ? 9.448 -2.775 2.576 1.00 95.50 97 PRO A C 1
ATOM 750 O O . PRO A 1 97 ? 8.872 -1.688 2.570 1.00 95.50 97 PRO A O 1
ATOM 753 N N . ALA A 1 98 ? 9.359 -3.606 3.621 1.00 96.50 98 ALA A N 1
ATOM 754 C CA . ALA A 1 98 ? 8.459 -3.383 4.762 1.00 96.50 98 ALA A CA 1
ATOM 755 C C . ALA A 1 98 ? 8.636 -2.010 5.440 1.00 96.50 98 ALA A C 1
ATOM 757 O O . ALA A 1 98 ? 7.666 -1.418 5.909 1.00 96.50 98 ALA A O 1
ATOM 758 N N . ARG A 1 99 ? 9.860 -1.463 5.450 1.00 97.75 99 ARG A N 1
ATOM 759 C CA . ARG A 1 99 ? 10.136 -0.119 5.985 1.00 97.75 99 ARG A CA 1
ATOM 760 C C . ARG A 1 99 ? 9.383 0.989 5.244 1.00 97.75 99 ARG A C 1
ATOM 762 O O . ARG A 1 99 ? 8.976 1.956 5.874 1.00 97.75 99 ARG A O 1
ATOM 769 N N . TRP A 1 100 ? 9.168 0.840 3.938 1.00 97.69 100 TRP A N 1
ATOM 770 C CA . TRP A 1 100 ? 8.445 1.822 3.133 1.00 97.69 100 TRP A CA 1
ATOM 771 C C . TRP A 1 100 ? 6.933 1.651 3.252 1.00 97.69 100 TRP A C 1
ATOM 773 O O . TRP A 1 100 ? 6.230 2.651 3.309 1.00 97.69 100 TRP A O 1
ATOM 783 N N . ILE A 1 101 ? 6.439 0.419 3.427 1.00 97.50 101 ILE A N 1
ATOM 784 C CA . ILE A 1 101 ? 5.043 0.176 3.835 1.00 97.50 101 ILE A CA 1
ATOM 785 C C . ILE A 1 101 ? 4.756 0.893 5.160 1.00 97.50 101 ILE A C 1
ATOM 787 O O . ILE A 1 101 ? 3.781 1.632 5.283 1.00 97.50 101 ILE A O 1
ATOM 791 N N . LYS A 1 102 ? 5.651 0.716 6.141 1.00 97.12 102 LYS A N 1
ATOM 792 C CA . LYS A 1 102 ? 5.573 1.390 7.438 1.00 97.12 102 LYS A CA 1
ATOM 793 C C . LYS A 1 102 ? 5.609 2.911 7.280 1.00 97.12 102 LYS A C 1
ATOM 795 O O . LYS A 1 102 ? 4.773 3.592 7.858 1.00 97.12 102 LYS A O 1
ATOM 800 N N . TYR A 1 103 ? 6.522 3.431 6.461 1.00 98.25 103 TYR A N 1
ATOM 801 C CA . TYR A 1 103 ? 6.622 4.862 6.177 1.00 98.25 103 TYR A CA 1
ATOM 802 C C . TYR A 1 103 ? 5.319 5.437 5.603 1.00 98.25 103 TYR A C 1
ATOM 804 O O . TYR A 1 103 ? 4.842 6.460 6.090 1.00 98.25 103 TYR A O 1
ATOM 812 N N . ILE A 1 104 ? 4.717 4.771 4.612 1.00 98.19 104 ILE A N 1
ATOM 813 C CA . ILE A 1 104 ? 3.444 5.188 4.007 1.00 98.19 104 ILE A CA 1
ATOM 814 C C . ILE A 1 104 ? 2.335 5.230 5.069 1.00 98.19 104 ILE A C 1
ATOM 816 O O . ILE A 1 104 ? 1.618 6.226 5.179 1.00 98.19 104 ILE A O 1
ATOM 820 N N . TYR A 1 105 ? 2.228 4.186 5.894 1.00 97.06 105 TYR A N 1
ATOM 821 C CA . TYR A 1 105 ? 1.215 4.119 6.944 1.00 97.06 105 TYR A CA 1
ATOM 822 C C . TYR A 1 105 ? 1.405 5.200 8.014 1.00 97.06 105 TYR A C 1
ATOM 824 O O . TYR A 1 105 ? 0.479 5.957 8.290 1.00 97.06 105 TYR A O 1
ATOM 832 N N . GLU A 1 106 ? 2.605 5.321 8.584 1.00 96.88 106 GLU A N 1
ATOM 833 C CA . GLU A 1 106 ? 2.864 6.235 9.704 1.00 96.88 106 GLU A CA 1
ATOM 834 C C . GLU A 1 106 ? 2.777 7.713 9.303 1.00 96.88 106 GLU A C 1
ATOM 836 O O . GLU A 1 106 ? 2.342 8.535 10.108 1.00 96.88 106 GLU A O 1
ATOM 841 N N . ASN A 1 107 ? 3.153 8.064 8.067 1.00 98.12 107 ASN A N 1
ATOM 842 C CA . ASN A 1 107 ? 3.177 9.461 7.620 1.00 98.12 107 ASN A CA 1
ATOM 843 C C . ASN A 1 107 ? 1.886 9.893 6.908 1.00 98.12 107 ASN A C 1
ATOM 845 O O . ASN A 1 107 ? 1.539 11.074 6.948 1.00 98.12 107 ASN A O 1
ATOM 849 N N . TYR A 1 108 ? 1.158 8.963 6.278 1.00 97.94 108 TYR A N 1
ATOM 850 C CA . TYR A 1 108 ? -0.010 9.294 5.449 1.00 97.94 108 TYR A CA 1
ATOM 851 C C . TYR A 1 108 ? -1.307 8.610 5.889 1.00 97.94 108 TYR A C 1
ATOM 853 O O . TYR A 1 108 ? -2.378 9.014 5.439 1.00 97.94 108 TYR A O 1
ATOM 861 N N . GLY A 1 109 ? -1.249 7.621 6.786 1.00 96.12 109 GLY A N 1
ATOM 862 C CA . GLY A 1 109 ? -2.419 6.848 7.214 1.00 96.12 109 GLY A CA 1
ATOM 863 C C . GLY A 1 109 ? -2.980 5.939 6.117 1.00 96.12 109 GLY A C 1
ATOM 864 O O . GLY A 1 109 ? -4.161 5.600 6.151 1.00 96.12 109 GLY A O 1
ATOM 865 N N . ILE A 1 110 ? -2.154 5.582 5.128 1.00 98.12 110 ILE A N 1
ATOM 866 C CA . ILE A 1 110 ? -2.544 4.760 3.980 1.00 98.12 110 ILE A CA 1
ATOM 867 C C . ILE A 1 110 ? -2.089 3.315 4.221 1.00 98.12 110 ILE A C 1
ATOM 869 O O . ILE A 1 110 ? -0.908 3.047 4.438 1.00 98.12 110 ILE A O 1
ATOM 873 N N . TYR A 1 111 ? -3.025 2.369 4.166 1.00 96.62 111 TYR A N 1
ATOM 874 C CA . TYR A 1 111 ? -2.727 0.939 4.261 1.00 96.62 111 TYR A CA 1
ATOM 875 C C . TYR A 1 111 ? -2.183 0.413 2.933 1.00 96.62 111 TYR A C 1
ATOM 877 O O . TYR A 1 111 ? -2.510 0.925 1.866 1.00 96.62 111 TYR A O 1
ATOM 885 N N . THR A 1 112 ? -1.386 -0.653 2.979 1.00 96.38 112 THR A N 1
ATOM 886 C CA . THR A 1 112 ? -0.875 -1.308 1.768 1.00 96.38 112 THR A CA 1
ATOM 887 C C . THR A 1 112 ? -1.448 -2.711 1.634 1.00 96.38 112 THR A C 1
ATOM 889 O O . THR A 1 112 ? -1.246 -3.561 2.498 1.00 96.38 112 THR A O 1
ATOM 892 N N . MET A 1 113 ? -2.123 -2.968 0.517 1.00 94.94 113 MET A N 1
ATOM 893 C CA . MET A 1 113 ? -2.469 -4.309 0.067 1.00 94.94 113 MET A CA 1
ATOM 894 C C . MET A 1 113 ? -1.351 -4.839 -0.832 1.00 94.94 113 MET A C 1
ATOM 896 O O . MET A 1 113 ? -1.111 -4.312 -1.920 1.00 94.94 113 MET A O 1
ATOM 900 N N . LEU A 1 114 ? -0.677 -5.899 -0.386 1.00 92.56 114 LEU A N 1
ATOM 901 C CA . LEU A 1 114 ? 0.373 -6.541 -1.170 1.00 92.56 114 LEU A CA 1
ATOM 902 C C . LEU A 1 114 ? -0.227 -7.429 -2.253 1.00 92.56 114 LEU A C 1
ATOM 904 O O . LEU A 1 114 ? -0.932 -8.401 -1.984 1.00 92.56 114 LEU A O 1
ATOM 908 N N . ASN A 1 115 ? 0.101 -7.102 -3.494 1.00 87.94 115 ASN A N 1
ATOM 909 C CA . ASN A 1 115 ? -0.234 -7.899 -4.650 1.00 87.94 115 ASN A CA 1
ATOM 910 C C . ASN A 1 115 ? 0.896 -8.879 -4.964 1.00 87.94 115 ASN A C 1
ATOM 912 O O . ASN A 1 115 ? 1.866 -8.529 -5.641 1.00 87.94 115 ASN A O 1
ATOM 916 N N . HIS A 1 116 ? 0.752 -10.116 -4.500 1.00 80.19 116 HIS A N 1
ATOM 917 C CA . HIS A 1 116 ? 1.572 -11.217 -4.992 1.00 80.19 116 HIS A CA 1
ATOM 918 C C . HIS A 1 116 ? 1.304 -11.416 -6.485 1.00 80.19 116 HIS A C 1
ATOM 920 O O . HIS A 1 116 ? 0.176 -11.246 -6.943 1.00 80.19 116 HIS A O 1
ATOM 926 N N . SER A 1 117 ? 2.326 -11.788 -7.257 1.00 66.25 117 SER A N 1
ATOM 927 C CA . SER A 1 117 ? 2.150 -12.198 -8.653 1.00 66.25 117 SER A CA 1
ATOM 928 C C . SER A 1 117 ? 1.420 -13.543 -8.710 1.00 66.25 117 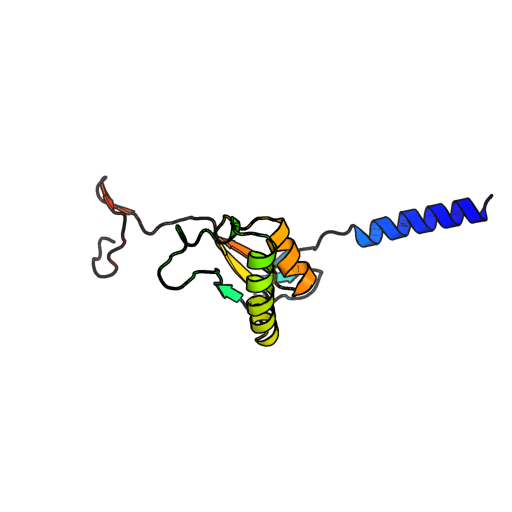SER A C 1
ATOM 930 O O . SER A 1 117 ? 2.023 -14.586 -8.947 1.00 66.25 117 SER A O 1
ATOM 932 N N . PHE A 1 118 ? 0.123 -13.521 -8.435 1.00 57.00 118 PHE A N 1
ATOM 933 C CA . PHE A 1 118 ? -0.779 -14.644 -8.589 1.00 57.00 118 PHE A CA 1
ATOM 934 C C . PHE A 1 118 ? -1.576 -14.427 -9.875 1.00 57.00 118 PHE A C 1
ATOM 936 O O . PHE A 1 118 ? -2.234 -13.401 -10.027 1.00 57.00 118 PHE A O 1
ATOM 943 N N . GLY A 1 119 ? -1.464 -15.360 -10.823 1.00 54.84 119 GLY A N 1
ATOM 944 C CA . GLY A 1 119 ? -2.220 -15.309 -12.074 1.00 54.84 119 GLY A CA 1
ATOM 945 C C . GLY A 1 119 ? -1.721 -14.281 -13.093 1.00 54.84 119 GLY A C 1
ATOM 946 O O . GLY A 1 119 ? -2.517 -13.501 -13.607 1.00 54.84 119 GLY A O 1
ATOM 947 N N . ARG A 1 120 ? -0.428 -14.303 -13.473 1.00 59.72 120 ARG A N 1
ATOM 948 C CA . ARG A 1 120 ? -0.111 -13.858 -14.849 1.00 59.72 120 ARG A CA 1
ATOM 949 C C . ARG A 1 120 ? -1.020 -14.674 -15.772 1.00 59.72 120 ARG A C 1
ATOM 951 O O . ARG A 1 120 ? -1.047 -15.889 -15.600 1.00 59.72 120 ARG 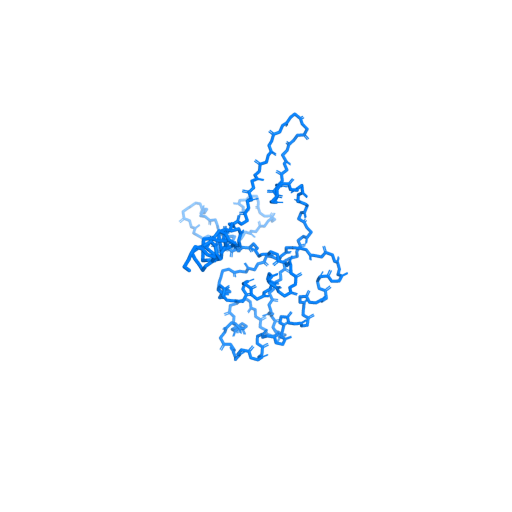A O 1
ATOM 958 N N . TYR A 1 121 ? -1.774 -13.987 -16.635 1.00 67.12 121 TYR A N 1
ATOM 959 C CA . TYR A 1 121 ? -2.891 -14.482 -17.457 1.00 67.12 121 TYR A CA 1
ATOM 960 C C . TYR A 1 121 ? -2.481 -15.559 -18.468 1.00 67.12 121 TYR A C 1
ATOM 962 O O . TYR A 1 121 ? -2.602 -15.372 -19.675 1.00 67.12 121 TYR A O 1
ATOM 970 N N . GLY A 1 122 ? -1.937 -16.662 -17.971 1.00 72.81 122 GLY A N 1
ATOM 971 C CA . GLY A 1 122 ? -1.601 -17.816 -18.760 1.00 72.81 122 GLY A CA 1
ATOM 972 C C . GLY A 1 122 ? -2.421 -19.019 -18.341 1.00 72.81 122 GLY A C 1
ATOM 973 O O . GLY A 1 122 ? -2.658 -19.257 -17.154 1.00 72.81 122 GLY A O 1
ATOM 974 N N . LEU A 1 123 ? -2.871 -19.760 -19.342 1.00 81.25 123 LEU A N 1
ATOM 975 C CA . LEU A 1 123 ? -3.699 -20.946 -19.205 1.00 81.25 123 LEU A CA 1
ATOM 976 C C . LEU A 1 123 ? -2.943 -22.118 -19.823 1.00 81.25 123 LEU A C 1
ATOM 978 O O . LEU A 1 123 ? -2.268 -21.963 -20.838 1.00 81.25 123 LEU A O 1
ATOM 982 N N . THR A 1 124 ? -3.054 -23.301 -19.222 1.00 85.69 124 THR A N 1
ATOM 983 C CA . THR A 1 124 ? -2.669 -24.530 -19.926 1.00 85.69 124 THR A CA 1
ATOM 984 C C . THR A 1 124 ? -3.880 -25.010 -20.709 1.00 85.69 124 THR A C 1
ATOM 986 O O . THR A 1 124 ? -4.884 -25.377 -20.103 1.00 85.69 124 THR A O 1
ATOM 989 N N . ILE A 1 125 ? -3.792 -24.999 -22.035 1.00 86.50 125 ILE A N 1
ATOM 990 C CA . ILE A 1 125 ? -4.877 -25.379 -22.947 1.00 86.50 125 ILE A CA 1
ATOM 991 C C . ILE A 1 125 ? -4.391 -26.577 -23.736 1.00 86.50 125 ILE A C 1
ATOM 993 O O . ILE A 1 125 ? -3.333 -26.515 -24.358 1.00 86.50 125 ILE A O 1
ATOM 997 N N . ASP A 1 126 ? -5.124 -27.687 -23.663 1.00 90.12 126 ASP A N 1
ATOM 998 C CA . ASP A 1 126 ? -4.769 -28.930 -24.358 1.00 90.12 126 ASP A CA 1
ATOM 999 C C . ASP A 1 126 ? -3.312 -29.384 -24.084 1.00 90.12 126 ASP A C 1
ATOM 1001 O O . ASP A 1 126 ? -2.635 -29.949 -24.939 1.00 90.12 126 ASP A O 1
ATOM 1005 N N . GLY A 1 127 ? -2.806 -29.118 -22.871 1.00 90.69 127 GLY A N 1
ATOM 1006 C CA . GLY A 1 127 ? -1.442 -29.458 -22.446 1.00 90.69 127 GLY A CA 1
ATOM 1007 C C . GLY A 1 127 ? -0.350 -28.455 -22.847 1.00 90.69 127 GLY A C 1
ATOM 1008 O O . GLY A 1 127 ? 0.813 -28.670 -22.507 1.00 90.69 127 GLY A O 1
ATOM 1009 N N . VAL A 1 128 ? -0.695 -27.354 -23.520 1.00 89.06 128 VAL A N 1
ATOM 1010 C CA . VAL A 1 128 ? 0.240 -26.298 -23.938 1.00 89.06 128 VAL A CA 1
ATOM 1011 C C . VAL A 1 128 ? 0.065 -25.059 -23.060 1.00 89.06 128 VAL A C 1
ATOM 1013 O O . VAL A 1 128 ? -1.052 -24.595 -22.846 1.00 89.06 128 VAL A O 1
ATOM 1016 N N . TRP A 1 129 ? 1.167 -24.511 -22.538 1.00 86.50 129 TRP A N 1
ATOM 1017 C CA . TRP A 1 129 ? 1.145 -23.256 -21.781 1.00 86.50 129 TRP A CA 1
ATOM 1018 C C . TRP A 1 129 ? 0.981 -22.053 -22.716 1.00 86.50 129 TRP A C 1
ATOM 1020 O O . TRP A 1 129 ? 1.872 -21.750 -23.511 1.00 86.50 129 TRP A O 1
ATOM 1030 N N . THR A 1 130 ? -0.128 -21.335 -22.569 1.00 86.19 130 THR A N 1
ATOM 1031 C CA . THR A 1 130 ? -0.442 -20.104 -23.297 1.00 86.19 130 THR A CA 1
ATOM 1032 C C . THR A 1 130 ? -0.253 -18.926 -22.347 1.00 86.19 130 THR A C 1
ATOM 1034 O O . THR A 1 130 ? -1.024 -18.822 -21.405 1.00 86.19 130 THR A O 1
ATOM 1037 N N . PRO A 1 131 ? 0.740 -18.037 -22.531 1.00 78.81 131 PRO A N 1
ATOM 1038 C CA . PRO A 1 131 ? 1.080 -17.000 -21.547 1.00 78.81 131 PRO A CA 1
ATOM 1039 C C . PRO A 1 131 ? 0.168 -15.761 -21.563 1.00 78.81 131 PRO A C 1
ATOM 1041 O O . PRO A 1 131 ? 0.304 -14.915 -20.677 1.00 78.81 131 PRO A O 1
ATOM 1044 N N . VAL A 1 132 ? -0.689 -15.622 -22.579 1.00 80.62 132 VAL A N 1
ATOM 1045 C CA . VAL A 1 132 ? -1.592 -14.481 -22.780 1.00 80.62 132 VAL A CA 1
ATOM 1046 C C . VAL A 1 132 ? -2.996 -15.007 -23.063 1.00 80.62 132 VAL A C 1
ATOM 1048 O O . VAL A 1 132 ? -3.192 -15.722 -24.040 1.00 80.62 132 VAL A O 1
ATOM 1051 N N . THR A 1 133 ? -3.967 -14.635 -22.233 1.00 78.56 133 THR A N 1
ATOM 1052 C CA . THR A 1 133 ? -5.394 -14.857 -22.497 1.00 78.56 133 THR A CA 1
ATOM 1053 C C . THR A 1 133 ? -5.863 -14.006 -23.683 1.00 78.56 133 THR A C 1
ATOM 1055 O O . THR A 1 133 ? -5.725 -12.780 -23.650 1.00 78.56 133 THR A O 1
ATOM 1058 N N . LEU A 1 134 ? -6.424 -14.643 -24.714 1.00 82.12 134 LEU A N 1
ATOM 1059 C CA . LEU A 1 134 ? -7.033 -13.990 -25.875 1.00 82.12 134 LEU A CA 1
ATOM 1060 C C . LEU A 1 134 ? -8.549 -13.904 -25.652 1.00 82.12 134 LEU A C 1
ATOM 1062 O O . LEU A 1 134 ? -9.288 -14.811 -26.003 1.00 82.12 134 LEU A O 1
ATOM 1066 N N . TYR A 1 135 ? -9.016 -12.823 -25.020 1.00 80.19 135 TYR A N 1
ATOM 1067 C CA . TYR A 1 135 ? -10.419 -12.675 -24.585 1.00 80.19 135 TYR A CA 1
ATOM 1068 C C . TYR A 1 135 ? -11.470 -12.723 -25.716 1.00 80.19 135 TYR A C 1
ATOM 1070 O O . TYR A 1 135 ? -12.671 -12.742 -25.443 1.00 80.19 135 TYR A O 1
ATOM 1078 N N . ASP A 1 136 ? -11.041 -12.674 -26.975 1.00 87.94 136 ASP A N 1
ATOM 1079 C CA . ASP A 1 136 ? -11.858 -12.823 -28.178 1.00 87.94 136 ASP A CA 1
ATOM 1080 C C . ASP A 1 136 ? -11.996 -14.282 -28.653 1.00 87.94 136 ASP A C 1
ATOM 1082 O O . ASP A 1 136 ? -12.878 -14.586 -29.459 1.00 87.94 136 ASP A O 1
ATOM 1086 N N . GLU A 1 137 ? -11.187 -15.204 -28.129 1.00 83.69 137 GLU A N 1
ATOM 1087 C CA . GLU A 1 137 ? -11.269 -16.632 -28.413 1.00 83.69 137 GLU A CA 1
ATOM 1088 C C . GLU A 1 137 ? -11.987 -17.372 -27.282 1.00 83.69 137 GLU A C 1
ATOM 1090 O O . GLU A 1 137 ? -11.555 -17.368 -26.141 1.00 83.69 137 GLU A O 1
ATOM 1095 N N . GLN A 1 138 ? -13.040 -18.134 -27.593 1.00 84.62 138 GLN A N 1
ATOM 1096 C CA . GLN A 1 138 ? -13.791 -18.888 -26.573 1.00 84.62 138 GLN A CA 1
ATOM 1097 C C . GLN A 1 138 ? -12.924 -19.866 -25.745 1.00 84.62 138 GLN A C 1
ATOM 1099 O O . GLN A 1 138 ? -13.317 -20.269 -24.651 1.00 84.62 138 GLN A O 1
ATOM 1104 N N . LYS A 1 139 ? -11.772 -20.293 -26.277 1.00 81.06 139 LYS A N 1
ATOM 1105 C CA . LYS A 1 139 ? -10.855 -21.225 -25.608 1.00 81.06 139 LYS A CA 1
ATOM 1106 C C . LYS A 1 139 ? -9.967 -20.568 -24.539 1.00 81.06 139 LYS A C 1
ATOM 1108 O O . LYS A 1 139 ? -9.351 -21.313 -23.775 1.00 81.06 139 LYS A O 1
ATOM 1113 N N . THR A 1 140 ? -9.893 -19.238 -24.480 1.00 70.38 140 THR A N 1
ATOM 1114 C CA . THR A 1 140 ? -9.061 -18.464 -23.540 1.00 70.38 140 THR A CA 1
ATOM 1115 C C . THR A 1 140 ? -9.842 -17.343 -22.890 1.00 70.38 140 THR A C 1
ATOM 1117 O O . THR A 1 140 ? -9.806 -17.280 -21.643 1.00 70.38 140 THR A O 1
#

pLDDT: mean 89.97, std 9.4, range [54.84, 98.5]

Secondary structure (DSSP, 8-state):
-HHHHHHHHHHHHHHHHTTPPP-EEEEEETTEEEEEETTEE----EEE-----TT--TTT--GGGS-HHHHHHHHHHHHHHHHHTT--EEEEETT--HHHHHHHHHHH--EEEEE-----S-EEETTEEESS--TTSTT-